Protein AF-Q5H0C0-F1 (afdb_monomer)

Organism: Xanthomonas oryzae pv. oryzae (strain KACC10331 / KXO85) (NCBI:txid291331)

Radius of gyration: 29.12 Å; Cα contacts (8 Å, |Δi|>4): 154; chains: 1; bounding box: 86×35×68 Å

Foldseek 3Di:
DDDDDDDDDDDDDDPDPPPVPVVVVVVVVVVVVVVVVVVVPPPQAWDDDPPQQKTWTDDPNDIWIWHWDDDPQEIEGADTDDDPVCPPVCNSVNRLVVVLVVSVVVVGAYHDNDPVNVVSCVVPVVSVVSHD

pLDDT: mean 77.16, std 21.44, range [36.56, 96.25]

Mean predicted aligned error: 13.92 Å

Sequence (132 aa):
MSVFSTRFATDHSIDSLSRRRGIALVTLMIASCLAQAMREMSTVHAEHDLAGQRFNIGTDGHRAELAYRREGEIMTITHTQVPDAIGGRGIAAVLVAAALDYARQSGLKVVPACSYADAYVRQHPQFQDLLA

Nearest PDB structures (foldseek):
  5i0c-assembly1_A  TM=9.031E-01  e=5.991E-06  Escherichia coli K-12
  2q4y-assembly1_A  TM=8.686E-01  e=8.215E-06  Arabidopsis thaliana
  2evn-assembly1_A  TM=8.577E-01  e=2.560E-05  Arabidopsis thaliana
  5isv-assembly2_B  TM=7.845E-01  e=2.494E-02  Escherichia coli O157:H7
  2g3a-assembly1_A-2  TM=4.679E-01  e=5.481E-03  Agrobacterium fabrum str. C58

Solvent-accessible surface area (backbone atoms only — not comparable to full-atom values): 8022 Å² total; per-residue (Å²): 135,89,83,85,83,89,84,84,84,80,82,90,86,88,86,82,78,73,77,80,54,55,65,60,50,53,52,50,49,51,54,50,48,54,56,45,55,62,57,68,61,68,74,86,59,65,46,78,38,76,89,78,33,31,35,35,34,80,55,97,94,41,68,29,42,32,40,43,47,75,59,90,60,37,35,35,35,60,44,74,51,65,49,74,94,63,47,94,70,52,56,68,57,51,44,49,50,52,52,52,51,49,29,58,77,68,70,26,27,37,41,57,71,23,72,66,51,39,54,49,39,71,76,35,65,92,50,53,85,36,50,108

Structure (mmCIF, N/CA/C/O backbone):
data_AF-Q5H0C0-F1
#
_entry.id   AF-Q5H0C0-F1
#
loop_
_atom_site.group_PDB
_atom_site.id
_atom_site.type_symbol
_atom_site.label_atom_id
_atom_site.label_alt_id
_atom_site.label_comp_id
_atom_site.label_asym_id
_atom_site.label_entity_id
_atom_site.label_seq_id
_atom_site.pdbx_PDB_ins_code
_atom_site.Cartn_x
_atom_site.Cartn_y
_atom_site.Cartn_z
_atom_site.occupancy
_atom_site.B_iso_or_equiv
_atom_site.auth_seq_id
_atom_site.auth_comp_id
_atom_site.auth_asym_id
_atom_site.auth_atom_id
_atom_site.pdbx_PDB_model_num
ATOM 1 N N . MET A 1 1 ? 74.048 -21.561 -52.940 1.00 39.44 1 MET A N 1
ATOM 2 C CA . MET A 1 1 ? 72.736 -21.194 -53.514 1.00 39.44 1 MET A CA 1
ATOM 3 C C . MET A 1 1 ? 71.671 -21.509 -52.477 1.00 39.44 1 MET A C 1
ATOM 5 O O . MET A 1 1 ? 71.613 -22.642 -52.022 1.00 39.44 1 MET A O 1
ATOM 9 N N . SER A 1 2 ? 70.945 -20.479 -52.038 1.00 39.78 2 SER A N 1
ATOM 10 C CA . SER A 1 2 ? 69.837 -20.514 -51.070 1.00 39.78 2 SER A CA 1
ATOM 11 C C . SER A 1 2 ? 68.692 -21.420 -51.502 1.00 39.78 2 SER A C 1
ATOM 13 O O . SER A 1 2 ? 68.382 -21.392 -52.686 1.00 39.78 2 SER A O 1
ATOM 15 N N . VAL A 1 3 ? 67.961 -22.015 -50.549 1.00 42.75 3 VAL A N 1
ATOM 16 C CA . VAL A 1 3 ? 66.523 -21.717 -50.371 1.00 42.75 3 VAL A CA 1
ATOM 17 C C . VAL A 1 3 ? 65.973 -22.186 -49.012 1.00 42.75 3 VAL A C 1
ATOM 19 O O . VAL A 1 3 ? 66.352 -23.235 -48.511 1.00 42.75 3 VAL A O 1
ATOM 22 N N . PHE A 1 4 ? 64.998 -21.405 -48.528 1.00 36.56 4 PHE A N 1
ATOM 23 C CA . PHE A 1 4 ? 63.962 -21.68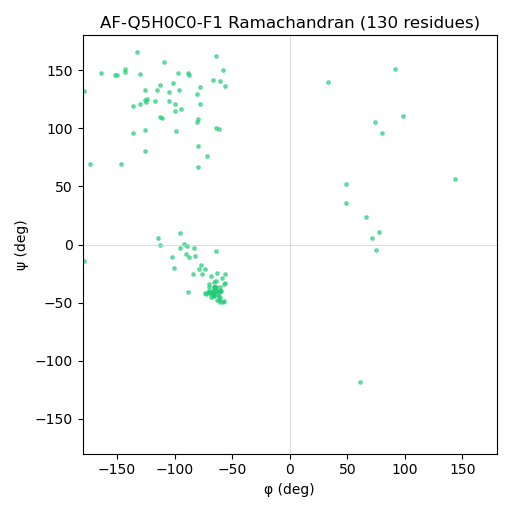5 -47.520 1.00 36.56 4 PHE A CA 1
ATOM 24 C C . PHE A 1 4 ? 64.381 -21.754 -46.040 1.00 36.56 4 PHE A C 1
ATOM 26 O O . PHE A 1 4 ? 65.083 -22.657 -45.620 1.00 36.56 4 PHE A O 1
ATOM 33 N N . SER A 1 5 ? 64.089 -20.761 -45.192 1.00 36.81 5 SER A N 1
ATOM 34 C CA . SER A 1 5 ? 62.822 -20.084 -44.828 1.00 36.81 5 SER A CA 1
ATOM 35 C C . SER A 1 5 ? 62.272 -20.664 -43.522 1.00 36.81 5 SER A C 1
ATOM 37 O O . SER A 1 5 ? 61.851 -21.809 -43.490 1.00 36.81 5 SER A O 1
ATOM 39 N N . THR A 1 6 ? 62.329 -19.803 -42.495 1.00 43.91 6 THR A N 1
ATOM 40 C CA . THR A 1 6 ? 61.434 -19.594 -41.334 1.00 43.91 6 THR A CA 1
ATOM 41 C C . THR A 1 6 ? 60.708 -20.794 -40.719 1.00 43.91 6 THR A C 1
ATOM 43 O O . THR A 1 6 ? 60.099 -21.597 -41.397 1.00 43.91 6 THR A O 1
ATOM 46 N N . ARG A 1 7 ? 60.555 -20.947 -39.408 1.00 48.53 7 ARG A N 1
ATOM 47 C CA . ARG A 1 7 ? 60.829 -20.204 -38.166 1.00 48.53 7 ARG A CA 1
ATOM 48 C C . ARG A 1 7 ? 60.332 -21.201 -37.117 1.00 48.53 7 ARG A C 1
ATOM 50 O O . ARG A 1 7 ? 59.218 -21.656 -37.294 1.00 48.53 7 ARG A O 1
ATOM 57 N N . PHE A 1 8 ? 61.069 -21.503 -36.058 1.00 38.34 8 PHE A N 1
ATOM 58 C CA . PHE A 1 8 ? 60.496 -21.867 -34.750 1.00 38.34 8 PHE A CA 1
ATOM 59 C C . PHE A 1 8 ? 61.668 -21.981 -33.773 1.00 38.34 8 PHE A C 1
ATOM 61 O O . PHE A 1 8 ? 62.089 -23.059 -33.371 1.00 38.34 8 PHE A O 1
ATOM 68 N N . ALA A 1 9 ? 62.263 -20.826 -33.472 1.00 40.78 9 ALA A N 1
ATOM 69 C CA . ALA A 1 9 ? 63.130 -20.698 -32.317 1.00 40.78 9 ALA A CA 1
ATOM 70 C C . ALA A 1 9 ? 62.219 -20.539 -31.101 1.00 40.78 9 ALA A C 1
ATOM 72 O O . ALA A 1 9 ? 61.535 -19.530 -30.932 1.00 40.78 9 ALA A O 1
ATOM 73 N N . THR A 1 10 ? 62.175 -21.597 -30.310 1.00 42.19 10 THR A N 1
ATOM 74 C CA . THR A 1 10 ? 61.817 -21.548 -28.906 1.00 42.19 10 THR A CA 1
ATOM 75 C C . THR A 1 10 ? 62.725 -20.575 -28.159 1.00 42.19 10 THR A C 1
ATOM 77 O O . THR A 1 10 ? 63.945 -20.638 -28.281 1.00 42.19 10 THR A O 1
ATOM 80 N N . ASP A 1 11 ? 62.062 -19.801 -27.309 1.00 42.66 11 ASP A N 1
ATOM 81 C CA . ASP A 1 11 ? 62.498 -19.438 -25.967 1.00 42.66 11 ASP A CA 1
ATOM 82 C C . ASP A 1 11 ? 63.321 -18.158 -25.751 1.00 42.66 11 ASP A C 1
ATOM 84 O O . ASP A 1 11 ? 64.087 -17.693 -26.590 1.00 42.66 11 ASP A O 1
ATOM 88 N N . HIS A 1 12 ? 63.127 -17.637 -24.538 1.00 47.97 12 HIS A N 1
ATOM 89 C CA . HIS A 1 12 ? 63.777 -16.506 -23.892 1.00 47.97 12 HIS A CA 1
ATOM 90 C C . HIS A 1 12 ? 63.292 -15.100 -24.267 1.00 47.97 12 HIS A C 1
ATOM 92 O O . HIS A 1 12 ? 63.806 -14.456 -25.179 1.00 47.97 12 HIS A O 1
ATOM 98 N N . SER A 1 13 ? 62.380 -14.578 -23.431 1.00 46.22 13 SER A N 1
ATOM 99 C CA . SER A 1 13 ? 62.399 -13.206 -22.867 1.00 46.22 13 SER A CA 1
ATOM 100 C C . SER A 1 13 ? 61.013 -12.568 -22.730 1.00 46.22 13 SER A C 1
ATOM 102 O O . SER A 1 13 ? 60.815 -11.466 -23.216 1.00 46.22 13 SER A O 1
ATOM 104 N N . ILE A 1 14 ? 60.059 -13.190 -22.025 1.00 48.03 14 ILE A N 1
ATOM 105 C CA . ILE A 1 14 ? 58.978 -12.439 -21.350 1.00 48.03 14 ILE A CA 1
ATOM 106 C C . ILE A 1 14 ? 58.594 -13.177 -20.057 1.00 48.03 14 ILE A C 1
ATOM 108 O O . ILE A 1 14 ? 57.513 -13.743 -19.945 1.00 48.03 14 ILE A O 1
ATOM 112 N N . ASP A 1 15 ? 59.474 -13.188 -19.055 1.00 50.12 15 ASP A N 1
ATOM 113 C CA . ASP A 1 15 ? 59.104 -13.637 -17.706 1.00 50.12 15 ASP A CA 1
ATOM 114 C C . ASP A 1 15 ? 59.697 -12.667 -16.677 1.00 50.12 15 ASP A C 1
ATOM 116 O O . ASP A 1 15 ? 60.882 -12.710 -16.366 1.00 50.12 15 ASP A O 1
ATOM 120 N N . SER A 1 16 ? 58.886 -11.697 -16.237 1.00 43.34 16 SER A N 1
ATOM 121 C CA . SER A 1 16 ? 58.991 -11.110 -14.882 1.00 43.34 16 SER A CA 1
ATOM 122 C C . SER A 1 16 ? 57.949 -10.027 -14.560 1.00 43.34 16 SER A C 1
ATOM 124 O O . SER A 1 16 ? 57.752 -9.746 -13.380 1.00 43.34 16 SER A O 1
ATOM 126 N N . LEU A 1 17 ? 57.208 -9.453 -15.525 1.00 45.84 17 LEU A N 1
ATOM 127 C CA . LEU A 1 17 ? 56.209 -8.401 -15.218 1.00 45.84 17 LEU A CA 1
ATOM 128 C C . LEU A 1 17 ? 54.726 -8.830 -15.201 1.00 45.84 17 LEU A C 1
ATOM 130 O O . LEU A 1 17 ? 53.889 -8.073 -14.711 1.00 45.84 17 LEU A O 1
ATOM 134 N N . SER A 1 18 ? 54.365 -10.037 -15.653 1.00 47.53 18 SER A N 1
ATOM 135 C CA . SER A 1 18 ? 52.948 -10.459 -15.752 1.00 47.53 18 SER A CA 1
ATOM 136 C C . SER A 1 18 ? 52.377 -11.104 -14.473 1.00 47.53 18 SER A C 1
ATOM 138 O O . SER A 1 18 ? 51.168 -11.269 -14.326 1.00 47.53 18 SER A O 1
ATOM 140 N N . ARG A 1 19 ? 53.215 -11.436 -13.481 1.00 47.56 19 ARG A N 1
ATOM 141 C CA . ARG A 1 19 ? 52.776 -12.219 -12.307 1.00 47.56 19 ARG A CA 1
ATOM 142 C C . ARG A 1 19 ? 52.269 -11.391 -11.116 1.00 47.56 19 ARG A C 1
ATOM 144 O O . ARG A 1 19 ? 51.694 -11.954 -10.193 1.00 47.56 19 ARG A O 1
ATOM 151 N N . ARG A 1 20 ? 52.410 -10.056 -11.141 1.00 45.28 20 ARG A N 1
ATOM 152 C CA . ARG A 1 20 ? 51.876 -9.154 -10.091 1.00 45.28 20 ARG A CA 1
ATOM 153 C C . ARG A 1 20 ? 50.502 -8.549 -10.407 1.00 45.28 20 ARG A C 1
ATOM 155 O O . ARG A 1 20 ? 49.950 -7.855 -9.562 1.00 45.28 20 ARG A O 1
ATOM 162 N N . ARG A 1 21 ? 49.928 -8.814 -11.589 1.00 46.78 21 ARG A N 1
ATOM 163 C CA . ARG A 1 21 ? 48.599 -8.297 -11.981 1.00 46.78 21 ARG A CA 1
ATOM 164 C C . ARG A 1 21 ? 47.459 -9.312 -11.846 1.00 46.78 21 ARG A C 1
ATOM 166 O O . ARG A 1 21 ? 46.319 -8.891 -11.715 1.00 46.78 21 ARG A O 1
ATOM 173 N N . GLY A 1 22 ? 47.744 -10.617 -11.810 1.00 44.25 22 GLY A N 1
ATOM 174 C CA . GLY A 1 22 ? 46.705 -11.658 -11.773 1.00 44.25 22 GLY A CA 1
ATOM 175 C C . GLY A 1 22 ? 45.915 -11.727 -10.460 1.00 44.25 22 GLY A C 1
ATOM 176 O O . GLY A 1 22 ? 44.695 -11.840 -10.485 1.00 44.25 22 GLY A O 1
ATOM 177 N N . ILE A 1 23 ? 46.584 -11.596 -9.310 1.00 47.28 23 ILE A N 1
ATOM 178 C CA . ILE A 1 23 ? 45.934 -11.748 -7.993 1.00 47.28 23 ILE A CA 1
ATOM 179 C C . ILE A 1 23 ? 45.010 -10.557 -7.700 1.00 47.28 23 ILE A C 1
ATOM 181 O O . ILE A 1 23 ? 43.887 -10.739 -7.242 1.00 47.28 23 ILE A O 1
ATOM 185 N N . ALA A 1 24 ? 45.444 -9.337 -8.038 1.00 47.19 24 ALA A N 1
ATOM 186 C CA . ALA A 1 24 ? 44.625 -8.139 -7.873 1.00 47.19 24 ALA A CA 1
ATOM 187 C C . ALA A 1 24 ? 43.393 -8.148 -8.796 1.00 47.19 24 ALA A C 1
ATOM 189 O O . ALA A 1 24 ? 42.326 -7.724 -8.366 1.00 47.19 24 ALA A O 1
ATOM 190 N N . LEU A 1 25 ? 43.509 -8.670 -10.027 1.00 48.59 25 LEU A N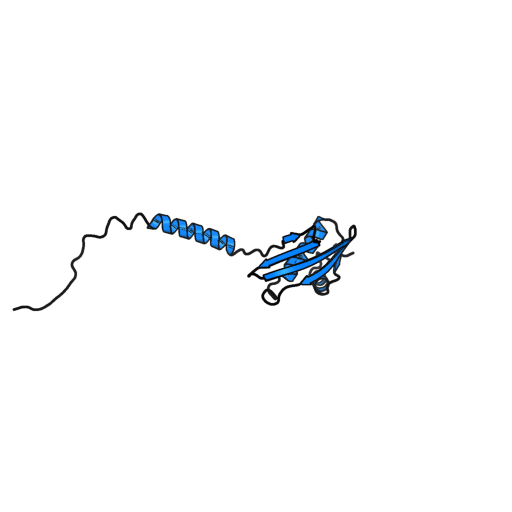 1
ATOM 191 C CA . LEU A 1 25 ? 42.382 -8.756 -10.964 1.00 48.59 25 LEU A CA 1
ATOM 192 C C . LEU A 1 25 ? 41.336 -9.791 -10.523 1.00 48.59 25 LEU A C 1
ATOM 194 O O . LEU A 1 25 ? 40.144 -9.520 -10.620 1.00 48.59 25 LEU A O 1
ATOM 198 N N . VAL A 1 26 ? 41.761 -10.950 -10.004 1.00 52.38 26 VAL A N 1
ATOM 199 C CA . VAL A 1 26 ? 40.843 -11.995 -9.515 1.00 52.38 26 VAL A CA 1
ATOM 200 C C . VAL A 1 26 ? 40.088 -11.517 -8.273 1.00 52.38 26 VAL A C 1
ATOM 202 O O . VAL A 1 26 ? 38.868 -11.638 -8.228 1.00 52.38 26 VAL A O 1
ATOM 205 N N . THR A 1 27 ? 40.758 -10.879 -7.309 1.00 53.41 27 THR A N 1
ATOM 206 C CA . THR A 1 27 ? 40.079 -10.313 -6.130 1.00 53.41 27 THR A CA 1
ATOM 207 C C . THR A 1 27 ? 39.140 -9.158 -6.501 1.00 53.41 27 THR A C 1
ATOM 209 O O . THR A 1 27 ? 38.056 -9.059 -5.933 1.00 53.41 27 THR A O 1
ATOM 212 N N . LEU A 1 28 ? 39.495 -8.320 -7.485 1.00 51.31 28 LEU A N 1
ATOM 213 C CA . LEU A 1 28 ? 38.632 -7.231 -7.964 1.00 51.31 28 LEU A CA 1
ATOM 214 C C . LEU A 1 28 ? 37.405 -7.748 -8.737 1.00 51.31 28 LEU A C 1
ATOM 216 O O . LEU A 1 28 ? 36.324 -7.173 -8.621 1.00 51.31 28 LEU A O 1
ATOM 220 N N . MET A 1 29 ? 37.547 -8.857 -9.471 1.00 47.25 29 MET A N 1
ATOM 221 C CA . MET A 1 29 ? 36.436 -9.558 -10.125 1.00 47.25 29 MET A CA 1
ATOM 222 C C . MET A 1 29 ? 35.508 -10.222 -9.105 1.00 47.25 29 MET A C 1
ATOM 224 O O . MET A 1 29 ? 34.298 -10.113 -9.244 1.00 47.25 29 MET A O 1
ATOM 228 N N . ILE A 1 30 ? 36.043 -10.852 -8.052 1.00 54.50 30 ILE A N 1
ATOM 229 C CA . ILE A 1 30 ? 35.235 -11.449 -6.975 1.00 54.50 30 ILE A CA 1
ATOM 230 C C . ILE A 1 30 ? 34.518 -10.355 -6.169 1.00 54.50 30 ILE A C 1
ATOM 232 O O . ILE A 1 30 ? 33.334 -10.495 -5.884 1.00 54.50 30 ILE A O 1
ATOM 236 N N . ALA A 1 31 ? 35.183 -9.234 -5.870 1.00 52.50 31 ALA A N 1
ATOM 237 C CA . ALA A 1 31 ? 34.572 -8.084 -5.202 1.00 52.50 31 ALA A CA 1
ATOM 238 C C . ALA A 1 31 ? 33.500 -7.394 -6.068 1.00 52.50 31 ALA A C 1
ATOM 240 O O . ALA A 1 31 ? 32.443 -7.041 -5.550 1.00 52.50 31 ALA A O 1
ATOM 241 N N . SER A 1 32 ? 33.725 -7.258 -7.384 1.00 50.56 32 SER A N 1
ATOM 242 C CA . SER A 1 32 ? 32.687 -6.789 -8.316 1.00 50.56 32 SER A CA 1
ATOM 243 C C . SER A 1 32 ? 31.541 -7.785 -8.434 1.00 50.56 32 SER A C 1
ATOM 245 O O . SER A 1 32 ? 30.402 -7.355 -8.443 1.00 50.56 32 SER A O 1
ATOM 247 N N . CYS A 1 33 ? 31.803 -9.094 -8.463 1.00 47.78 33 CYS A N 1
ATOM 248 C CA . CYS A 1 33 ? 30.775 -10.131 -8.570 1.00 47.78 33 CYS A CA 1
ATOM 249 C C . CYS A 1 33 ? 29.933 -10.251 -7.285 1.00 47.78 33 CYS A C 1
ATOM 251 O O . CYS A 1 33 ? 28.722 -10.402 -7.367 1.00 47.78 33 CYS A O 1
ATOM 253 N N . LEU A 1 34 ? 30.531 -10.086 -6.098 1.00 51.97 34 LEU A N 1
ATOM 254 C CA . LEU A 1 34 ? 29.806 -9.982 -4.821 1.00 51.97 34 LEU A CA 1
ATOM 255 C C . LEU A 1 34 ? 28.964 -8.701 -4.746 1.00 51.97 34 LEU A C 1
ATOM 257 O O . LEU A 1 34 ? 27.806 -8.753 -4.338 1.00 51.97 34 LEU A O 1
ATOM 261 N N . ALA A 1 35 ? 29.503 -7.565 -5.199 1.00 49.00 35 ALA A N 1
ATOM 262 C CA . ALA A 1 35 ? 28.726 -6.334 -5.329 1.00 49.00 35 ALA A CA 1
ATOM 263 C C . ALA A 1 35 ? 27.612 -6.455 -6.390 1.00 49.00 35 ALA A C 1
ATOM 265 O O . ALA A 1 35 ? 26.549 -5.862 -6.222 1.00 49.00 35 ALA A O 1
ATOM 266 N N . GLN A 1 36 ? 27.825 -7.236 -7.455 1.00 49.62 36 GLN A N 1
ATOM 267 C CA . GLN A 1 36 ? 26.845 -7.500 -8.511 1.00 49.62 36 GLN A CA 1
ATOM 268 C C . GLN A 1 36 ? 25.738 -8.447 -8.024 1.00 49.62 36 GLN A C 1
ATOM 270 O O . GLN A 1 36 ? 24.570 -8.153 -8.234 1.00 49.62 36 GLN A O 1
ATOM 275 N N . ALA A 1 37 ? 26.071 -9.502 -7.276 1.00 48.75 37 ALA A N 1
ATOM 276 C CA . ALA A 1 37 ? 25.107 -10.436 -6.692 1.00 48.75 37 ALA A CA 1
ATOM 277 C C . ALA A 1 37 ? 24.206 -9.764 -5.636 1.00 48.75 37 ALA A C 1
ATOM 279 O O . ALA A 1 37 ? 23.009 -10.031 -5.572 1.00 48.75 37 ALA A O 1
ATOM 280 N N . MET A 1 38 ? 24.753 -8.828 -4.850 1.00 48.47 38 MET A N 1
ATOM 281 C CA . MET A 1 38 ? 23.963 -8.007 -3.918 1.00 48.47 38 MET A CA 1
ATOM 282 C C . MET A 1 38 ? 23.128 -6.926 -4.623 1.00 48.47 38 MET A C 1
ATOM 284 O O . MET A 1 38 ? 22.148 -6.452 -4.058 1.00 48.47 38 MET A O 1
ATOM 288 N N . ARG A 1 39 ? 23.492 -6.540 -5.853 1.00 51.00 39 ARG A N 1
ATOM 289 C CA . ARG A 1 39 ? 22.687 -5.661 -6.720 1.00 51.00 39 ARG A CA 1
ATOM 290 C C . ARG A 1 39 ? 21.611 -6.424 -7.502 1.00 51.00 39 ARG A C 1
ATOM 292 O O . ARG A 1 39 ? 20.598 -5.827 -7.852 1.00 51.00 39 ARG A O 1
ATOM 299 N N . GLU A 1 40 ? 21.810 -7.717 -7.755 1.00 47.69 40 GLU A N 1
ATOM 300 C CA . GLU A 1 40 ? 20.868 -8.591 -8.471 1.00 47.69 40 GLU A CA 1
ATOM 301 C C . GLU A 1 40 ? 19.703 -9.076 -7.596 1.00 47.69 40 GLU A C 1
ATOM 303 O O . GLU A 1 40 ? 18.621 -9.341 -8.117 1.00 47.69 40 GLU A O 1
ATOM 308 N N . MET A 1 41 ? 19.843 -9.066 -6.266 1.00 41.88 41 MET A N 1
ATOM 309 C CA . MET A 1 41 ? 18.694 -9.042 -5.354 1.00 41.88 41 MET A CA 1
ATOM 310 C C . MET A 1 41 ? 18.156 -7.614 -5.250 1.00 41.88 41 MET A C 1
ATOM 312 O O . MET A 1 41 ? 18.252 -6.962 -4.214 1.00 41.88 41 MET A O 1
ATOM 316 N N . SER A 1 42 ? 17.600 -7.106 -6.348 1.00 49.59 42 SER A N 1
ATOM 317 C CA . SER A 1 42 ? 16.869 -5.843 -6.338 1.00 49.59 42 SER A CA 1
ATOM 318 C C . SER A 1 42 ? 15.532 -6.064 -5.620 1.00 49.59 42 SER A C 1
ATOM 320 O O . SER A 1 42 ? 14.484 -6.234 -6.241 1.00 49.59 42 SER A O 1
ATOM 322 N N . THR A 1 43 ? 15.560 -6.155 -4.287 1.00 59.19 43 THR A N 1
ATOM 323 C CA . THR A 1 43 ? 14.352 -6.055 -3.471 1.00 59.19 43 THR A CA 1
ATOM 324 C C . THR A 1 43 ? 13.809 -4.650 -3.660 1.00 59.19 43 THR A C 1
ATOM 326 O O . THR A 1 43 ? 14.315 -3.675 -3.109 1.00 59.19 43 THR A O 1
ATOM 329 N N . VAL A 1 44 ? 12.789 -4.538 -4.506 1.00 74.81 44 VAL A N 1
ATOM 330 C CA . VAL A 1 44 ? 12.032 -3.307 -4.697 1.00 74.81 44 VAL A CA 1
ATOM 331 C C . VAL A 1 44 ? 11.392 -2.956 -3.349 1.00 74.81 44 VAL A C 1
ATOM 333 O O . VAL A 1 44 ? 10.397 -3.559 -2.955 1.00 74.81 44 VAL A O 1
ATOM 336 N N . HIS A 1 45 ? 12.003 -2.030 -2.610 1.00 80.38 45 HIS A N 1
ATOM 337 C CA . HIS A 1 45 ? 11.546 -1.613 -1.286 1.00 80.38 45 HIS A CA 1
ATOM 338 C C . HIS A 1 45 ? 10.696 -0.350 -1.378 1.00 80.38 45 HIS A C 1
ATOM 340 O O . HIS A 1 45 ? 11.077 0.623 -2.028 1.00 80.38 45 HIS A O 1
ATOM 346 N N . ALA A 1 46 ? 9.552 -0.368 -0.695 1.00 90.12 46 ALA A N 1
ATOM 347 C CA . ALA A 1 46 ? 8.738 0.818 -0.493 1.00 90.12 46 ALA A CA 1
ATOM 348 C C . ALA A 1 46 ? 9.346 1.691 0.611 1.00 90.12 46 ALA A C 1
ATOM 350 O O . ALA A 1 46 ? 9.494 1.257 1.752 1.00 90.12 46 ALA A O 1
ATOM 351 N N . GLU A 1 47 ? 9.673 2.930 0.271 1.00 93.12 47 GLU A N 1
ATOM 352 C CA . GLU A 1 47 ? 10.040 3.972 1.220 1.00 93.12 47 GLU A CA 1
ATOM 353 C C . GLU A 1 47 ? 8.775 4.579 1.823 1.00 93.12 47 GLU A C 1
ATOM 355 O O . GLU A 1 47 ? 7.865 4.983 1.093 1.00 93.12 47 GLU A O 1
ATOM 360 N N . HIS A 1 48 ? 8.719 4.671 3.152 1.00 94.50 48 HIS A N 1
ATOM 361 C CA . HIS A 1 48 ? 7.585 5.252 3.866 1.00 94.50 48 HIS A CA 1
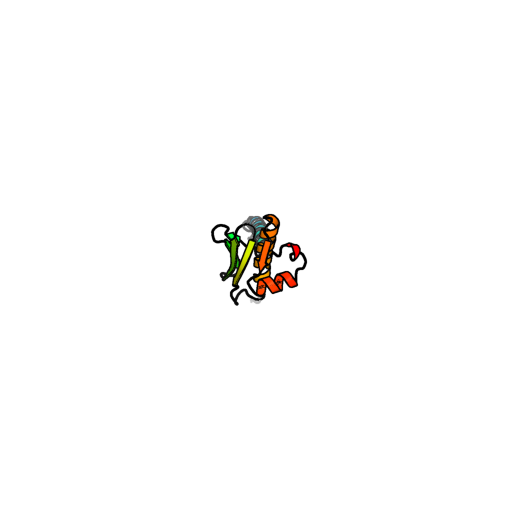ATOM 362 C C . HIS A 1 48 ? 7.873 6.695 4.279 1.00 94.50 48 HIS A C 1
ATOM 364 O O . HIS A 1 48 ? 8.721 6.956 5.130 1.00 94.50 48 HIS A O 1
ATOM 370 N N . ASP A 1 49 ? 7.123 7.635 3.715 1.00 94.06 49 ASP A N 1
ATOM 371 C CA . ASP A 1 49 ? 7.086 9.023 4.159 1.00 94.06 49 ASP A CA 1
ATOM 372 C C . ASP A 1 49 ? 5.858 9.238 5.056 1.00 94.06 49 ASP A C 1
ATOM 374 O O . ASP A 1 49 ? 4.728 9.432 4.596 1.00 94.06 49 ASP A O 1
ATOM 378 N N . LEU A 1 50 ? 6.104 9.186 6.367 1.00 91.81 50 LEU A N 1
ATOM 379 C CA . LEU A 1 50 ? 5.100 9.377 7.416 1.00 91.81 50 LEU A CA 1
ATOM 380 C C . LEU A 1 50 ? 4.506 10.791 7.416 1.00 91.81 50 LEU A C 1
ATOM 382 O O . LEU A 1 50 ? 3.316 10.951 7.685 1.00 91.81 50 LEU A O 1
ATOM 386 N N . ALA A 1 51 ? 5.319 11.811 7.126 1.00 91.56 51 ALA A N 1
ATOM 387 C CA . ALA A 1 51 ? 4.888 13.207 7.159 1.00 91.56 51 ALA A CA 1
ATOM 388 C C . ALA A 1 51 ? 3.977 13.526 5.968 1.00 91.56 51 ALA A C 1
ATOM 390 O O . ALA A 1 51 ? 2.938 14.168 6.119 1.00 91.56 51 ALA A O 1
ATOM 391 N N . GLY A 1 52 ? 4.346 13.027 4.788 1.00 92.06 52 GLY A N 1
ATOM 392 C CA . GLY A 1 52 ? 3.565 13.144 3.564 1.00 92.06 52 GLY A CA 1
ATOM 393 C C . GLY A 1 52 ? 2.460 12.101 3.406 1.00 92.06 52 GLY A C 1
ATOM 394 O O . GLY A 1 52 ? 1.744 12.178 2.408 1.00 92.06 52 GLY A O 1
ATOM 395 N N . GLN A 1 53 ? 2.333 11.155 4.347 1.00 94.50 53 GLN A N 1
ATOM 396 C CA . GLN A 1 53 ? 1.382 10.035 4.331 1.00 94.50 53 GLN A CA 1
ATOM 397 C C . GLN A 1 53 ? 1.388 9.279 2.998 1.00 94.50 53 GLN A C 1
ATOM 399 O O . GLN A 1 53 ? 0.363 9.088 2.336 1.00 94.50 53 GLN A O 1
ATOM 404 N N . ARG A 1 54 ? 2.587 8.882 2.571 1.00 95.50 54 ARG A N 1
ATOM 405 C CA . ARG A 1 54 ? 2.799 8.249 1.272 1.00 95.50 54 ARG A CA 1
ATOM 406 C C . ARG A 1 54 ? 3.856 7.158 1.333 1.00 95.50 54 ARG A C 1
ATOM 408 O O . ARG A 1 54 ? 4.798 7.232 2.116 1.00 95.50 54 ARG A O 1
ATOM 415 N N . PHE A 1 55 ? 3.717 6.179 0.456 1.00 95.19 55 PHE A N 1
ATOM 416 C CA . PHE A 1 55 ? 4.732 5.175 0.173 1.00 95.19 55 PHE A CA 1
ATOM 417 C C . PHE A 1 55 ? 5.243 5.370 -1.242 1.00 95.19 55 PHE A C 1
ATOM 419 O O . PHE A 1 55 ? 4.447 5.595 -2.150 1.00 95.19 55 PHE A O 1
ATOM 426 N N . ASN A 1 56 ? 6.553 5.276 -1.443 1.00 94.06 56 ASN A N 1
ATOM 427 C CA . ASN A 1 56 ? 7.165 5.483 -2.749 1.00 94.06 56 ASN A CA 1
ATOM 428 C C . ASN A 1 56 ? 8.109 4.341 -3.090 1.00 94.06 56 ASN A C 1
ATOM 430 O O . ASN A 1 56 ? 8.778 3.796 -2.221 1.00 94.06 56 ASN A O 1
ATOM 434 N N . ILE A 1 57 ? 8.198 4.018 -4.371 1.00 92.94 57 ILE A N 1
ATOM 435 C CA . ILE A 1 57 ? 9.170 3.069 -4.898 1.00 92.94 57 ILE A CA 1
ATOM 436 C C . ILE A 1 57 ? 9.856 3.727 -6.089 1.00 92.94 57 ILE A C 1
ATOM 438 O O . ILE A 1 57 ? 9.195 4.092 -7.063 1.00 92.94 57 ILE A O 1
ATOM 442 N N . GLY A 1 58 ? 11.178 3.873 -6.013 1.00 89.88 58 GLY A N 1
ATOM 443 C CA . GLY A 1 58 ? 12.016 4.306 -7.128 1.00 89.88 58 GLY A CA 1
ATOM 444 C C . GLY A 1 58 ? 12.684 3.109 -7.801 1.00 89.88 58 GLY A C 1
ATOM 445 O O . GLY A 1 58 ? 13.425 2.377 -7.152 1.00 89.88 58 GLY A O 1
ATOM 446 N N . THR A 1 59 ? 12.444 2.898 -9.095 1.00 85.88 59 THR A N 1
ATOM 447 C CA . THR A 1 59 ? 13.135 1.859 -9.876 1.00 85.88 59 THR A CA 1
ATOM 448 C C .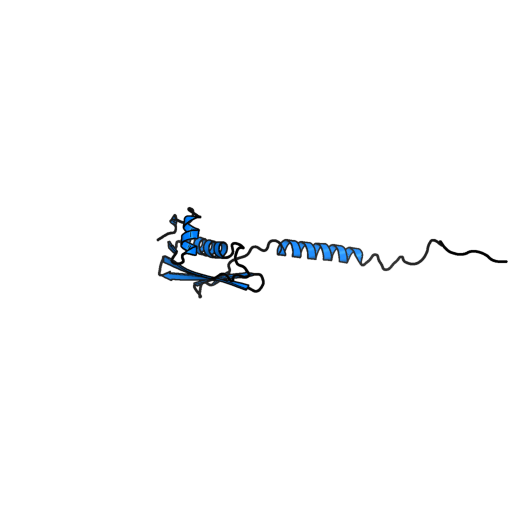 THR A 1 59 ? 13.262 2.276 -11.338 1.00 85.88 59 THR A C 1
ATOM 450 O O . THR A 1 59 ? 12.392 2.970 -11.858 1.00 85.88 59 THR A O 1
ATOM 453 N N . ASP A 1 60 ? 14.359 1.899 -11.998 1.00 84.50 60 ASP A N 1
ATOM 454 C CA . ASP A 1 60 ? 14.642 2.234 -13.403 1.00 84.50 60 ASP A CA 1
ATOM 455 C C . ASP A 1 60 ? 14.456 3.726 -13.755 1.00 84.50 60 ASP A C 1
ATOM 457 O O . ASP A 1 60 ? 13.965 4.071 -14.829 1.00 84.50 60 ASP A O 1
ATOM 461 N N . GLY A 1 61 ? 14.783 4.635 -12.828 1.00 87.12 61 GLY A N 1
ATOM 462 C CA . GLY A 1 61 ? 14.601 6.083 -13.014 1.00 87.12 61 GLY A CA 1
ATOM 463 C C . GLY A 1 61 ? 13.143 6.568 -12.986 1.00 87.12 61 GLY A C 1
ATOM 464 O O . GLY A 1 61 ? 12.892 7.749 -13.210 1.00 87.12 61 GLY A O 1
ATOM 465 N N . HIS A 1 62 ? 12.190 5.688 -12.686 1.00 89.88 62 HIS A N 1
ATOM 466 C CA . HIS A 1 62 ? 10.774 5.998 -12.522 1.00 89.88 62 HIS A CA 1
ATOM 467 C C . HIS A 1 62 ? 10.371 5.895 -11.049 1.00 89.88 62 HIS A C 1
ATOM 469 O O . HIS A 1 62 ? 11.008 5.199 -10.254 1.00 89.88 62 HIS A O 1
ATOM 475 N N . ARG A 1 63 ? 9.287 6.583 -10.680 1.00 90.81 63 ARG A N 1
ATOM 476 C CA . ARG A 1 63 ? 8.759 6.602 -9.313 1.00 90.81 63 ARG A CA 1
ATOM 477 C C . ARG A 1 63 ? 7.298 6.185 -9.306 1.00 90.81 63 ARG A C 1
ATOM 479 O O . ARG A 1 63 ? 6.472 6.810 -9.964 1.00 90.81 63 ARG A O 1
ATOM 486 N N . ALA A 1 64 ? 7.003 5.140 -8.550 1.00 93.31 64 ALA A N 1
ATOM 487 C CA . ALA A 1 64 ? 5.656 4.752 -8.175 1.00 93.31 64 ALA A CA 1
ATOM 488 C C . ALA A 1 64 ? 5.339 5.302 -6.784 1.00 93.31 64 ALA A C 1
ATOM 490 O O . ALA A 1 64 ? 6.230 5.402 -5.937 1.00 93.31 64 ALA A O 1
ATOM 491 N N . GLU A 1 65 ? 4.080 5.642 -6.544 1.00 94.75 65 GLU A N 1
ATOM 492 C CA . GLU A 1 65 ? 3.641 6.180 -5.262 1.00 94.75 65 GLU A CA 1
ATOM 493 C C . GLU A 1 65 ? 2.252 5.684 -4.861 1.00 94.75 65 GLU A C 1
ATOM 495 O O . GLU A 1 65 ? 1.378 5.436 -5.692 1.00 94.75 65 GLU A O 1
ATOM 500 N N . LEU A 1 66 ? 2.049 5.554 -3.557 1.00 95.88 66 LEU A N 1
ATOM 501 C CA . LEU A 1 66 ? 0.772 5.279 -2.919 1.00 95.88 66 LEU A CA 1
ATOM 502 C C . LEU A 1 66 ? 0.529 6.362 -1.879 1.00 95.88 66 LEU A C 1
ATOM 504 O O . LEU A 1 66 ? 1.347 6.562 -0.985 1.00 95.88 66 LEU A O 1
ATOM 508 N N . ALA A 1 67 ? -0.603 7.045 -1.988 1.00 95.81 67 ALA A N 1
ATOM 509 C CA . ALA A 1 67 ? -1.042 8.037 -1.024 1.00 95.81 67 ALA A CA 1
ATOM 510 C C . ALA A 1 67 ? -2.114 7.439 -0.113 1.00 95.81 67 ALA A C 1
ATOM 512 O O . ALA A 1 67 ? -3.023 6.730 -0.561 1.00 95.81 67 ALA A O 1
ATOM 513 N N . TYR A 1 68 ? -2.019 7.754 1.172 1.00 96.19 68 TYR A N 1
ATOM 514 C CA . TYR A 1 68 ? -3.033 7.412 2.152 1.00 96.19 68 TYR A CA 1
ATOM 515 C C . TYR A 1 68 ? -3.367 8.62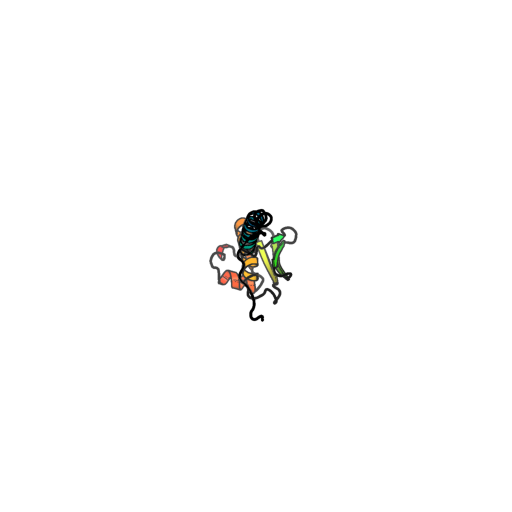6 3.016 1.00 96.19 68 TYR A C 1
ATOM 517 O O . TYR A 1 68 ? -2.664 9.636 3.027 1.00 96.19 68 TYR A O 1
ATOM 525 N N . ARG A 1 69 ? -4.475 8.534 3.742 1.00 95.31 69 ARG A N 1
ATOM 526 C CA . ARG A 1 69 ? -4.851 9.493 4.774 1.00 95.31 69 ARG A CA 1
ATOM 527 C C . ARG A 1 69 ? -5.111 8.752 6.070 1.00 95.31 69 ARG A C 1
ATOM 529 O O . ARG A 1 69 ? -5.823 7.755 6.064 1.00 95.31 69 ARG A O 1
ATOM 536 N N . ARG A 1 70 ? -4.560 9.248 7.170 1.00 93.44 70 ARG A N 1
ATOM 537 C CA . ARG A 1 70 ? -4.819 8.737 8.511 1.00 93.44 70 ARG A CA 1
ATOM 538 C C . ARG A 1 70 ? -5.742 9.683 9.267 1.00 93.44 70 ARG A C 1
ATOM 540 O O . ARG A 1 70 ? -5.421 10.855 9.446 1.00 93.44 70 ARG A O 1
ATOM 547 N N . GLU A 1 71 ? -6.856 9.151 9.745 1.00 93.44 71 GLU A N 1
ATOM 548 C CA . GLU A 1 71 ? -7.843 9.842 10.572 1.00 93.44 71 GLU A CA 1
ATOM 549 C C . GLU A 1 71 ? -8.057 9.012 11.844 1.00 93.44 71 GLU A C 1
ATOM 551 O O . GLU A 1 71 ? -8.746 7.994 11.842 1.00 93.44 71 GLU A O 1
ATOM 556 N N . GLY A 1 72 ? -7.393 9.408 12.935 1.00 92.00 72 GLY A N 1
ATOM 557 C CA . GLY A 1 72 ? -7.384 8.627 14.175 1.00 92.00 72 GLY A CA 1
ATOM 558 C C . GLY A 1 72 ? -6.771 7.238 13.968 1.00 92.00 72 GLY A C 1
ATOM 559 O O . GLY A 1 72 ? -5.597 7.128 13.606 1.00 92.00 72 GLY A O 1
ATOM 560 N N . GLU A 1 73 ? -7.579 6.203 14.195 1.00 93.56 73 GLU A N 1
ATOM 561 C CA . GLU A 1 73 ? -7.212 4.787 14.047 1.00 93.56 73 GLU A CA 1
ATOM 562 C C . GLU A 1 73 ? -7.521 4.224 12.649 1.00 93.56 73 GLU A C 1
ATOM 564 O O . GLU A 1 73 ? -7.256 3.052 12.384 1.00 93.56 73 GLU A O 1
ATOM 569 N N . ILE A 1 74 ? -8.058 5.045 11.740 1.00 95.12 74 ILE A N 1
ATOM 570 C CA . ILE A 1 74 ? -8.416 4.634 10.380 1.00 95.12 74 ILE A CA 1
ATOM 571 C C . ILE A 1 74 ? -7.387 5.168 9.378 1.00 95.12 74 ILE A C 1
ATOM 573 O O . ILE A 1 74 ? -7.043 6.350 9.370 1.00 95.12 74 ILE A O 1
ATOM 577 N N . MET A 1 75 ? -6.907 4.289 8.501 1.00 95.50 75 MET A N 1
ATOM 578 C CA . MET A 1 75 ? -6.026 4.580 7.379 1.00 95.50 75 MET A CA 1
ATOM 579 C C . MET A 1 75 ? -6.763 4.336 6.059 1.00 95.50 75 MET A C 1
ATOM 581 O O . MET A 1 75 ? -7.008 3.202 5.656 1.00 95.50 75 MET A O 1
ATOM 585 N N . THR A 1 76 ? -7.082 5.403 5.343 1.00 96.25 76 THR A N 1
ATOM 586 C CA . THR A 1 76 ? -7.752 5.337 4.045 1.00 96.25 76 THR A CA 1
ATOM 587 C C . THR A 1 76 ? -6.720 5.375 2.926 1.00 96.25 76 THR A C 1
ATOM 589 O O . THR A 1 76 ? -6.024 6.377 2.760 1.00 96.25 76 THR A O 1
ATOM 592 N N . ILE A 1 77 ? -6.623 4.309 2.131 1.00 95.69 77 ILE A N 1
ATOM 593 C CA . ILE A 1 77 ? -5.765 4.272 0.939 1.00 95.69 77 ILE A CA 1
ATOM 594 C C . ILE A 1 77 ? -6.511 4.977 -0.191 1.00 95.69 77 ILE A C 1
ATOM 596 O O . ILE A 1 77 ? -7.471 4.434 -0.742 1.00 95.69 77 ILE A O 1
ATOM 600 N N . THR A 1 78 ? -6.093 6.200 -0.514 1.00 94.38 78 THR A N 1
ATOM 601 C CA . THR A 1 78 ? -6.825 7.081 -1.431 1.00 94.38 78 THR A CA 1
ATOM 602 C C . THR A 1 78 ? -6.418 6.872 -2.879 1.00 94.38 78 THR A C 1
ATOM 604 O O . THR A 1 78 ? -7.277 6.870 -3.757 1.00 94.38 78 THR A O 1
ATOM 607 N N . HIS A 1 79 ? -5.124 6.685 -3.140 1.00 92.12 79 HIS A N 1
ATOM 608 C CA . HIS A 1 79 ? -4.607 6.619 -4.503 1.00 92.12 79 HIS A CA 1
ATOM 609 C C . HIS A 1 79 ? -3.347 5.765 -4.600 1.00 92.12 79 HIS A C 1
ATOM 611 O O . HIS A 1 79 ? -2.512 5.761 -3.699 1.00 92.12 79 HIS A O 1
ATOM 617 N N . THR A 1 80 ? -3.179 5.060 -5.715 1.00 93.25 80 THR A N 1
ATOM 618 C CA . THR A 1 80 ? -1.941 4.347 -6.053 1.00 93.25 80 THR A CA 1
ATOM 619 C C . THR A 1 80 ? -1.629 4.609 -7.518 1.00 93.25 80 THR A C 1
ATOM 621 O O . THR A 1 80 ? -2.426 4.270 -8.389 1.00 93.25 80 THR A O 1
ATOM 624 N N . GLN A 1 81 ? -0.479 5.221 -7.783 1.00 91.62 81 GLN A N 1
ATOM 625 C CA . GLN A 1 81 ? -0.018 5.570 -9.119 1.00 91.62 81 GLN A CA 1
ATOM 626 C C . GLN A 1 81 ? 1.271 4.810 -9.421 1.00 91.62 81 GLN A C 1
ATOM 628 O O . GLN A 1 81 ? 2.274 4.940 -8.718 1.00 91.62 81 GLN A O 1
ATOM 633 N N . VAL A 1 82 ? 1.262 4.051 -10.512 1.00 92.06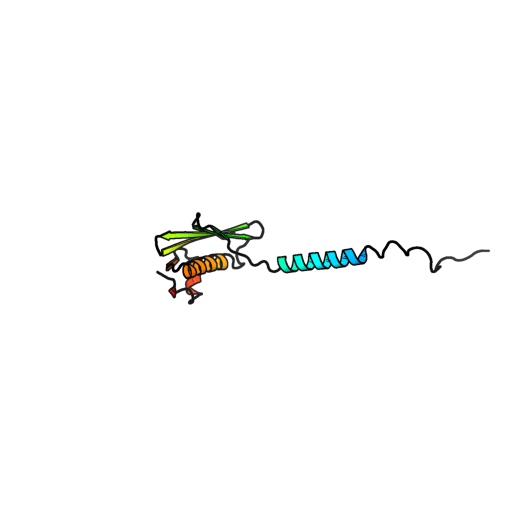 82 VAL A N 1
ATOM 634 C CA . VAL A 1 82 ? 2.460 3.408 -11.051 1.00 92.06 82 VAL A CA 1
ATOM 635 C C . VAL A 1 82 ? 2.610 3.851 -12.504 1.00 92.06 82 VAL A C 1
ATOM 637 O O . VAL A 1 82 ? 1.658 3.698 -13.265 1.00 92.06 82 VAL A O 1
ATOM 640 N N . PRO A 1 83 ? 3.760 4.417 -12.903 1.00 90.06 83 PRO A N 1
ATOM 641 C CA . PRO A 1 83 ? 4.039 4.730 -14.298 1.00 90.06 83 PRO A CA 1
ATOM 642 C C . PRO A 1 83 ? 4.030 3.470 -15.167 1.00 90.06 83 PRO A C 1
ATOM 644 O O . PRO A 1 83 ? 4.594 2.449 -14.772 1.00 90.06 83 PRO A O 1
ATOM 647 N N . ASP A 1 84 ? 3.491 3.568 -16.382 1.00 88.94 84 ASP A N 1
ATOM 648 C CA . ASP A 1 84 ? 3.376 2.432 -17.309 1.00 88.94 84 ASP A CA 1
ATOM 649 C C . ASP A 1 84 ? 4.728 1.770 -17.618 1.00 88.94 84 ASP A C 1
ATOM 651 O O . ASP A 1 84 ? 4.810 0.550 -17.733 1.00 88.94 84 ASP A O 1
ATOM 655 N N . ALA A 1 85 ? 5.811 2.554 -17.659 1.00 87.94 85 ALA A N 1
ATOM 656 C CA . ALA A 1 85 ? 7.173 2.071 -17.908 1.00 87.94 85 ALA A CA 1
ATOM 657 C C . ALA A 1 85 ? 7.668 1.031 -16.881 1.00 87.94 85 ALA A C 1
ATOM 659 O O . ALA A 1 85 ? 8.488 0.169 -17.207 1.00 87.94 85 ALA A O 1
ATOM 660 N N . ILE A 1 86 ? 7.161 1.104 -15.646 1.00 86.69 86 ILE A N 1
ATOM 661 C CA . ILE A 1 86 ? 7.464 0.157 -14.562 1.00 86.69 86 ILE A CA 1
ATOM 662 C C . ILE A 1 86 ? 6.227 -0.657 -14.144 1.00 86.69 86 ILE A C 1
ATOM 664 O O . ILE A 1 86 ? 6.276 -1.455 -13.204 1.00 86.69 86 ILE A O 1
ATOM 668 N N . GLY A 1 87 ? 5.119 -0.488 -14.870 1.00 84.31 87 GLY A N 1
ATOM 669 C CA . GLY A 1 87 ? 3.891 -1.252 -14.714 1.00 84.31 87 GLY A CA 1
ATOM 670 C C . GLY A 1 87 ? 4.083 -2.736 -15.039 1.00 84.31 87 GLY A C 1
ATOM 671 O O . GLY A 1 87 ? 5.069 -3.152 -15.644 1.00 84.31 87 GLY A O 1
ATOM 672 N N . GLY A 1 88 ? 3.152 -3.575 -14.580 1.00 83.81 88 GLY A N 1
ATOM 673 C CA . GLY A 1 88 ? 3.173 -5.024 -14.840 1.00 83.81 88 GLY A CA 1
ATOM 674 C C . GLY A 1 88 ? 4.202 -5.833 -14.037 1.00 83.81 88 GLY A C 1
ATOM 675 O O . GLY A 1 88 ? 4.173 -7.057 -14.078 1.00 83.81 88 GLY A O 1
ATOM 676 N N . ARG A 1 89 ? 5.066 -5.182 -13.249 1.00 85.12 89 ARG A N 1
ATOM 677 C CA . ARG A 1 89 ? 6.097 -5.839 -12.420 1.00 85.12 89 ARG A CA 1
ATOM 678 C C . ARG A 1 89 ? 5.674 -6.088 -10.966 1.00 85.12 89 ARG A C 1
ATOM 680 O O . ARG A 1 89 ? 6.505 -6.402 -10.126 1.00 85.12 89 ARG A O 1
ATOM 687 N N . GLY A 1 90 ? 4.395 -5.883 -10.643 1.00 88.12 90 GLY A N 1
ATOM 688 C CA . GLY A 1 90 ? 3.876 -6.044 -9.278 1.00 88.12 90 GLY A CA 1
ATOM 689 C C . GLY A 1 90 ? 4.200 -4.892 -8.315 1.00 88.12 90 GLY A C 1
ATOM 690 O O . GLY A 1 90 ? 3.934 -5.007 -7.127 1.00 88.12 90 GLY A O 1
ATOM 691 N N . ILE A 1 91 ? 4.712 -3.756 -8.796 1.00 91.06 91 ILE A N 1
ATOM 692 C CA . ILE A 1 91 ? 5.105 -2.615 -7.942 1.00 91.06 91 ILE A CA 1
ATOM 693 C C . ILE A 1 91 ? 3.923 -2.055 -7.138 1.00 91.06 91 ILE A C 1
ATOM 695 O O . ILE A 1 91 ? 4.065 -1.756 -5.955 1.00 91.06 91 ILE A O 1
ATOM 699 N N . ALA A 1 92 ? 2.739 -1.965 -7.753 1.00 89.94 92 ALA A N 1
ATOM 700 C CA . ALA A 1 92 ? 1.525 -1.531 -7.061 1.00 89.94 92 ALA A CA 1
ATOM 701 C C . ALA A 1 92 ? 1.167 -2.471 -5.896 1.00 89.94 92 ALA A C 1
ATOM 703 O O . ALA A 1 92 ? 0.805 -2.007 -4.819 1.00 89.94 92 ALA A O 1
ATOM 704 N N . ALA A 1 93 ? 1.329 -3.783 -6.088 1.00 91.19 93 ALA A N 1
ATOM 705 C CA . ALA A 1 93 ? 1.100 -4.775 -5.044 1.00 91.19 93 ALA A CA 1
ATOM 706 C C . ALA A 1 93 ? 2.093 -4.604 -3.889 1.00 91.19 93 ALA A C 1
ATOM 708 O O . ALA A 1 93 ? 1.682 -4.656 -2.737 1.00 91.19 93 ALA A O 1
ATOM 709 N N . VAL A 1 94 ? 3.370 -4.333 -4.183 1.00 92.50 94 VAL A N 1
ATOM 710 C CA . VAL A 1 94 ? 4.390 -4.072 -3.153 1.00 92.50 94 VAL A CA 1
ATOM 711 C C . VAL A 1 94 ? 4.050 -2.820 -2.338 1.00 92.50 94 VAL A C 1
ATOM 713 O O . VAL A 1 94 ? 4.134 -2.854 -1.114 1.00 92.50 94 VAL A O 1
ATOM 716 N N . LEU A 1 95 ? 3.619 -1.734 -2.992 1.00 93.81 95 LEU A N 1
ATOM 717 C CA . LEU A 1 95 ? 3.185 -0.512 -2.302 1.00 93.81 95 LEU A CA 1
ATOM 718 C C . LEU A 1 95 ? 1.99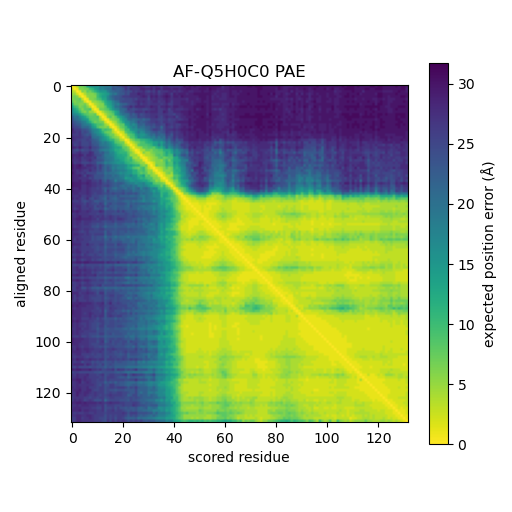8 -0.772 -1.370 1.00 93.81 95 LEU A C 1
ATOM 720 O O . LEU A 1 95 ? 2.025 -0.365 -0.210 1.00 93.81 95 LEU A O 1
ATOM 724 N N . VAL A 1 96 ? 0.958 -1.444 -1.873 1.00 94.19 96 VAL A N 1
ATOM 725 C CA . VAL A 1 96 ? -0.248 -1.733 -1.085 1.00 94.19 96 VAL A CA 1
ATOM 726 C C . VAL A 1 96 ? 0.069 -2.686 0.063 1.00 94.19 96 VAL A C 1
ATOM 728 O O . VAL A 1 96 ? -0.357 -2.425 1.184 1.00 94.19 96 VAL A O 1
ATOM 731 N N . ALA A 1 97 ? 0.851 -3.740 -0.179 1.00 93.00 97 ALA A N 1
ATOM 732 C CA . ALA A 1 97 ? 1.295 -4.665 0.860 1.00 93.00 97 ALA A CA 1
ATOM 733 C C . ALA A 1 97 ? 2.041 -3.929 1.977 1.00 93.00 97 ALA A C 1
ATOM 735 O O . ALA A 1 97 ? 1.677 -4.064 3.140 1.00 93.00 97 ALA A O 1
ATOM 736 N N . ALA A 1 98 ? 3.006 -3.073 1.624 1.00 93.69 98 ALA A N 1
ATOM 737 C CA . ALA A 1 98 ? 3.756 -2.284 2.597 1.00 93.69 98 ALA A CA 1
ATOM 738 C C . ALA A 1 98 ? 2.848 -1.358 3.425 1.00 93.69 98 ALA A C 1
ATOM 740 O O . ALA A 1 98 ? 3.019 -1.248 4.639 1.00 93.69 98 ALA A O 1
ATOM 741 N N . ALA A 1 99 ? 1.851 -0.729 2.794 1.00 94.12 99 ALA A N 1
ATOM 742 C CA . ALA A 1 99 ? 0.881 0.105 3.497 1.00 94.12 99 ALA A CA 1
ATOM 743 C C . ALA A 1 99 ? -0.003 -0.715 4.456 1.00 94.12 99 ALA A C 1
ATOM 745 O O . ALA A 1 99 ? -0.213 -0.311 5.600 1.00 94.12 99 ALA A O 1
ATOM 746 N N . LEU A 1 100 ? -0.501 -1.877 4.022 1.00 94.12 100 LEU A N 1
ATOM 747 C CA . LEU A 1 100 ? -1.315 -2.772 4.852 1.00 94.12 100 LEU A CA 1
ATOM 748 C C . LEU A 1 100 ? -0.516 -3.354 6.023 1.00 94.12 100 LEU A C 1
ATOM 750 O O . LEU A 1 100 ? -1.012 -3.392 7.149 1.00 94.12 100 LEU A O 1
ATOM 754 N N . ASP A 1 101 ? 0.733 -3.747 5.787 1.00 94.00 101 ASP A N 1
ATOM 755 C CA . ASP A 1 101 ? 1.635 -4.219 6.835 1.00 94.00 101 ASP A CA 1
ATOM 756 C C . ASP A 1 101 ? 1.944 -3.116 7.846 1.00 94.00 101 ASP A C 1
ATOM 758 O O . ASP A 1 101 ? 1.983 -3.380 9.050 1.00 94.00 101 ASP A O 1
ATOM 762 N N . TYR A 1 102 ? 2.127 -1.872 7.394 1.00 93.81 102 TYR A N 1
ATOM 763 C CA . TYR A 1 102 ? 2.263 -0.727 8.291 1.00 93.81 102 TYR A CA 1
ATOM 764 C C . TYR A 1 102 ? 1.004 -0.527 9.143 1.00 93.81 102 TYR A C 1
ATOM 766 O O . TYR A 1 102 ? 1.113 -0.320 10.355 1.00 93.81 102 TYR A O 1
ATOM 774 N N . ALA A 1 103 ? -0.184 -0.627 8.540 1.00 94.06 103 ALA A N 1
ATOM 775 C CA . ALA A 1 103 ? -1.443 -0.516 9.267 1.00 94.06 103 ALA A CA 1
ATOM 776 C C . ALA A 1 103 ? -1.574 -1.610 10.334 1.00 94.06 103 ALA A C 1
ATOM 778 O O . ALA A 1 103 ? -1.852 -1.296 11.489 1.00 94.06 103 ALA A O 1
ATOM 779 N N . ARG A 1 104 ? -1.262 -2.867 9.994 1.00 93.81 104 ARG A N 1
ATOM 780 C CA . ARG A 1 104 ? -1.245 -3.990 10.944 1.00 93.81 104 ARG A CA 1
ATOM 781 C C . ARG A 1 104 ? -0.291 -3.752 12.109 1.00 93.81 104 ARG A C 1
ATOM 783 O O . ARG A 1 104 ? -0.685 -3.911 13.259 1.00 93.81 104 ARG A O 1
ATOM 790 N N . GLN A 1 105 ? 0.949 -3.364 11.819 1.00 93.62 105 GLN A N 1
ATOM 791 C CA . GLN A 1 105 ? 1.962 -3.099 12.846 1.00 93.62 105 GLN A CA 1
ATOM 792 C C . GLN A 1 105 ? 1.586 -1.916 13.743 1.00 93.62 105 GLN A C 1
ATOM 794 O O . GLN A 1 105 ? 1.926 -1.898 14.922 1.00 93.62 105 GLN A O 1
ATOM 799 N N . SER A 1 106 ? 0.864 -0.944 13.189 1.00 92.06 106 SER A N 1
ATOM 800 C CA . SER A 1 106 ? 0.411 0.247 13.906 1.00 92.06 106 SER A CA 1
ATOM 801 C C . SER A 1 106 ? -0.949 0.066 14.591 1.00 92.06 106 SER A C 1
ATOM 803 O O . SER A 1 106 ? -1.424 1.009 15.219 1.00 92.06 106 SER A O 1
ATOM 805 N N . GLY A 1 107 ? -1.593 -1.102 14.464 1.00 93.81 107 GLY A N 1
ATOM 806 C CA . GLY A 1 107 ? -2.933 -1.355 15.005 1.00 93.81 107 GLY A CA 1
ATOM 807 C C . GLY A 1 107 ? -4.046 -0.536 14.341 1.00 93.81 107 GLY A C 1
ATOM 808 O O . GLY A 1 107 ? -5.079 -0.299 14.956 1.00 93.81 107 GLY A O 1
ATOM 809 N N . LEU A 1 108 ? -3.835 -0.079 13.105 1.00 94.50 108 LEU A N 1
ATOM 810 C CA . LEU A 1 108 ? -4.784 0.742 12.356 1.00 94.50 108 LEU A CA 1
ATOM 811 C C . LEU A 1 108 ? -5.762 -0.126 11.563 1.00 94.50 108 LEU A C 1
ATOM 813 O O . LEU A 1 108 ? -5.402 -1.181 11.033 1.00 94.50 108 LEU A O 1
ATOM 817 N N . LYS A 1 109 ? -6.985 0.377 11.410 1.00 95.19 109 LYS A N 1
ATOM 818 C CA . LYS A 1 109 ? -7.975 -0.151 10.471 1.00 95.19 109 LYS A CA 1
ATOM 819 C C . LYS A 1 109 ? -7.817 0.495 9.103 1.00 95.19 109 LYS A C 1
ATOM 821 O O . LYS A 1 109 ? -7.453 1.662 9.013 1.00 95.19 109 LYS A O 1
ATOM 826 N N . VAL A 1 110 ? -8.080 -0.240 8.029 1.00 95.69 110 VAL A N 1
ATOM 827 C CA . VAL A 1 110 ? -7.836 0.208 6.655 1.00 95.69 110 VAL A CA 1
ATOM 828 C C . VAL A 1 110 ? -9.136 0.338 5.879 1.00 95.69 110 VAL A C 1
ATOM 830 O O . VAL A 1 110 ? -9.952 -0.579 5.858 1.00 95.69 110 VAL A O 1
ATOM 833 N N . VAL A 1 111 ? -9.286 1.459 5.175 1.00 95.38 111 VAL A N 1
ATOM 834 C CA . VAL A 1 111 ? -10.348 1.671 4.186 1.00 95.38 111 VAL A CA 1
ATOM 835 C C . VAL A 1 111 ? -9.719 1.727 2.788 1.00 95.38 111 VAL A C 1
ATOM 837 O O . VAL A 1 111 ? -9.026 2.698 2.460 1.00 95.38 111 VAL A O 1
ATOM 840 N N . PRO A 1 112 ? -9.924 0.710 1.936 1.00 93.19 112 PRO A N 1
ATOM 841 C CA . PRO A 1 112 ? -9.413 0.714 0.570 1.00 93.19 112 PRO A CA 1
ATOM 842 C C . PRO A 1 112 ? -10.322 1.555 -0.344 1.00 93.19 112 PRO A C 1
ATOM 844 O O . PRO A 1 112 ? -11.211 1.031 -1.006 1.00 93.19 112 PRO A O 1
ATOM 847 N N . ALA A 1 113 ? -10.110 2.874 -0.392 1.00 93.69 113 ALA A N 1
ATOM 848 C CA . ALA A 1 113 ? -10.911 3.767 -1.242 1.00 93.69 113 ALA A CA 1
ATOM 849 C C . ALA A 1 113 ? -10.521 3.691 -2.732 1.00 93.69 113 ALA A C 1
ATOM 851 O O . ALA A 1 113 ? -11.338 3.960 -3.611 1.00 93.69 113 ALA A O 1
ATOM 852 N N . CYS A 1 114 ? -9.278 3.310 -3.032 1.00 91.62 114 CYS A N 1
ATOM 853 C CA . CYS A 1 114 ? -8.832 3.029 -4.393 1.00 91.62 114 CYS A CA 1
ATOM 854 C C . CYS A 1 114 ? -9.305 1.637 -4.854 1.00 91.62 114 CYS A C 1
ATOM 856 O O . CYS A 1 114 ? -9.122 0.645 -4.146 1.00 91.62 114 CYS A O 1
ATOM 858 N N . SER A 1 115 ? -9.817 1.541 -6.087 1.00 91.62 115 SER A N 1
ATOM 859 C CA . SER A 1 115 ? -10.271 0.280 -6.696 1.00 91.62 115 SER A CA 1
ATOM 860 C C . SER A 1 115 ? -9.190 -0.806 -6.736 1.00 91.62 115 SER A C 1
ATOM 862 O O . SER A 1 115 ? -9.494 -1.990 -6.588 1.00 91.62 115 SER A O 1
ATOM 864 N N . TYR A 1 116 ? -7.922 -0.417 -6.898 1.00 91.12 116 TYR A N 1
ATOM 865 C CA . TYR A 1 116 ? -6.800 -1.352 -6.875 1.00 91.12 116 TYR A CA 1
ATOM 866 C C . TYR A 1 116 ? -6.571 -1.940 -5.477 1.00 91.12 116 TYR A C 1
ATOM 868 O O . TYR A 1 116 ? -6.407 -3.151 -5.346 1.00 91.12 116 TYR A O 1
ATOM 876 N N . ALA A 1 117 ? -6.596 -1.107 -4.432 1.00 90.38 117 ALA A N 1
ATOM 877 C CA . ALA A 1 117 ? -6.417 -1.562 -3.054 1.00 90.38 117 ALA A CA 1
ATOM 878 C C . ALA A 1 117 ? -7.551 -2.510 -2.626 1.00 90.38 117 ALA A C 1
ATOM 880 O O . ALA A 1 117 ? -7.294 -3.542 -2.013 1.00 90.38 117 ALA A O 1
ATOM 881 N N . ASP A 1 118 ? -8.789 -2.206 -3.020 1.00 92.69 118 ASP A N 1
ATOM 882 C CA . ASP A 1 118 ? -9.957 -3.062 -2.784 1.00 92.69 118 ASP A CA 1
ATOM 883 C C . ASP A 1 118 ? -9.804 -4.429 -3.476 1.00 92.69 118 ASP A C 1
ATOM 885 O O . ASP A 1 118 ? -9.951 -5.485 -2.854 1.00 92.69 118 ASP A O 1
ATOM 889 N N . ALA A 1 119 ? -9.403 -4.435 -4.751 1.00 92.81 119 ALA A N 1
ATOM 890 C CA . ALA A 1 119 ? -9.099 -5.672 -5.465 1.00 92.81 119 ALA A CA 1
ATOM 891 C C . ALA A 1 119 ? -7.952 -6.464 -4.812 1.00 92.81 119 ALA A C 1
ATOM 893 O O . ALA A 1 119 ? -8.044 -7.688 -4.711 1.00 92.81 119 ALA A O 1
ATOM 894 N N . TYR A 1 120 ? -6.908 -5.780 -4.341 1.00 93.00 120 TYR A N 1
ATOM 895 C CA . TYR A 1 120 ? -5.765 -6.404 -3.682 1.00 93.00 120 TYR A CA 1
ATOM 896 C C . TYR A 1 120 ? -6.172 -7.110 -2.384 1.00 93.00 120 TYR A C 1
ATOM 898 O O . TYR A 1 120 ? -5.836 -8.280 -2.203 1.00 93.00 120 TYR A O 1
ATOM 906 N N . VAL A 1 121 ? -6.948 -6.455 -1.513 1.00 92.44 121 VAL A N 1
ATOM 907 C CA . VAL A 1 121 ? -7.409 -7.056 -0.248 1.00 92.44 121 VAL A CA 1
ATOM 908 C C . VAL A 1 121 ? -8.349 -8.241 -0.494 1.00 92.44 121 VAL A C 1
ATOM 910 O O . VAL A 1 121 ? -8.256 -9.255 0.198 1.00 92.44 121 VAL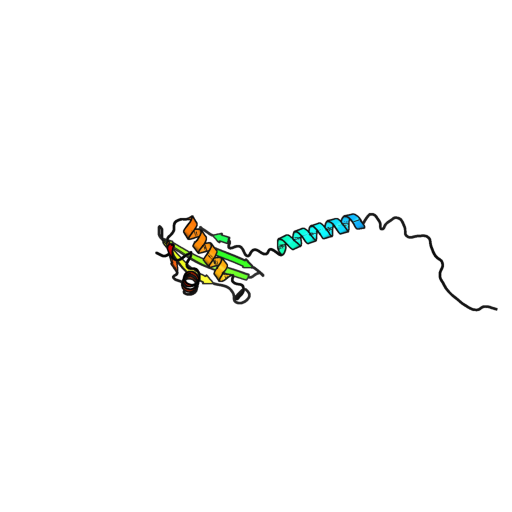 A O 1
ATOM 913 N N . ARG A 1 122 ? -9.207 -8.190 -1.523 1.00 91.50 122 ARG A N 1
ATOM 914 C CA . ARG A 1 122 ? -10.023 -9.358 -1.910 1.00 91.50 122 ARG A CA 1
ATOM 915 C C . ARG A 1 122 ? -9.180 -10.570 -2.309 1.00 91.50 122 ARG A C 1
ATOM 917 O O . ARG A 1 122 ? -9.567 -11.696 -2.013 1.00 91.50 122 ARG A O 1
ATOM 924 N N . GLN A 1 123 ? -8.047 -10.345 -2.972 1.00 92.12 123 GLN A N 1
ATOM 925 C CA . GLN A 1 123 ? -7.117 -11.405 -3.375 1.00 92.12 123 GLN A CA 1
ATOM 926 C C . GLN A 1 123 ? -6.246 -11.913 -2.216 1.00 92.12 123 GLN A C 1
ATOM 928 O O . GLN A 1 123 ? -5.683 -13.000 -2.320 1.00 92.12 123 GLN A O 1
ATOM 933 N N . HIS A 1 124 ? -6.150 -11.154 -1.120 1.00 92.44 124 HIS A N 1
ATOM 934 C CA . HIS A 1 124 ? -5.290 -11.443 0.027 1.00 92.44 124 HIS A CA 1
ATOM 935 C C . HIS A 1 124 ? -6.118 -11.467 1.326 1.00 92.44 124 HIS A C 1
ATOM 937 O O . HIS A 1 124 ? -6.128 -10.487 2.080 1.00 92.44 124 HIS A O 1
ATOM 943 N N . PRO A 1 125 ? -6.810 -12.590 1.619 1.00 90.88 125 PRO A N 1
ATOM 944 C CA . PRO A 1 125 ? -7.708 -12.715 2.768 1.00 90.88 125 PRO A CA 1
ATOM 945 C C . PRO A 1 125 ? -7.044 -12.420 4.113 1.00 90.88 125 PRO A C 1
ATOM 947 O O . PRO A 1 125 ? -7.709 -11.980 5.045 1.00 90.88 125 PRO A O 1
ATOM 950 N N . GLN A 1 126 ? -5.725 -12.600 4.201 1.00 89.94 126 GLN A N 1
ATOM 951 C CA . GLN A 1 126 ? -4.935 -12.295 5.387 1.00 89.94 126 GLN A CA 1
ATOM 952 C C . GLN A 1 126 ? -4.905 -10.813 5.769 1.00 89.94 126 GLN A C 1
ATOM 954 O O . GLN A 1 126 ? -4.274 -10.503 6.768 1.00 89.94 126 GLN A O 1
ATOM 959 N N . PHE A 1 127 ? -5.471 -9.901 4.977 1.00 89.88 127 PHE A N 1
ATOM 960 C CA . PHE A 1 127 ? -5.591 -8.482 5.330 1.00 89.88 127 PHE A CA 1
ATOM 961 C C . PHE A 1 127 ? -7.046 -8.047 5.555 1.00 89.88 127 PHE A C 1
ATOM 963 O O . PHE A 1 127 ? -7.295 -6.883 5.860 1.00 89.88 127 PHE A O 1
ATOM 970 N N . GLN A 1 128 ? -8.021 -8.953 5.413 1.00 89.12 128 GLN A N 1
ATOM 971 C CA . GLN A 1 128 ? -9.442 -8.621 5.582 1.00 89.12 128 GLN A CA 1
ATOM 972 C C . GLN A 1 128 ? -9.802 -8.293 7.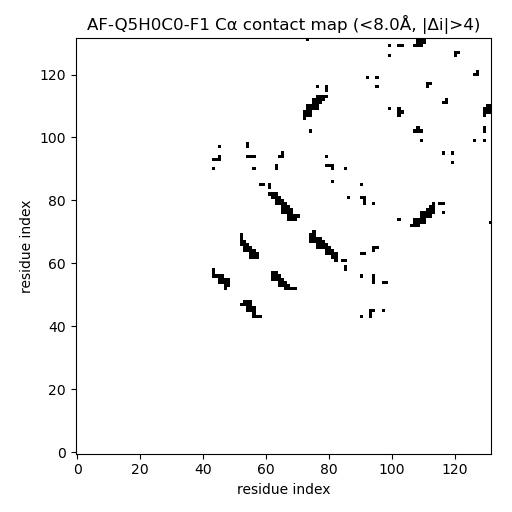037 1.00 89.12 128 GLN A C 1
ATOM 974 O O . GLN A 1 128 ? -10.710 -7.508 7.284 1.00 89.12 128 GLN A O 1
ATOM 979 N N . ASP A 1 129 ? -9.060 -8.836 8.001 1.00 91.50 129 ASP A N 1
ATOM 980 C CA . ASP A 1 129 ? -9.169 -8.522 9.430 1.00 91.50 129 ASP A CA 1
ATOM 981 C C . ASP A 1 129 ? -8.822 -7.059 9.754 1.00 91.50 129 ASP A C 1
ATOM 983 O O . ASP A 1 129 ? -9.289 -6.503 10.754 1.00 91.50 129 ASP A O 1
ATOM 987 N N . LEU A 1 130 ? -8.025 -6.417 8.897 1.00 91.19 130 LEU A N 1
ATOM 988 C CA . LEU A 1 130 ? -7.634 -5.018 9.041 1.00 91.19 130 LEU A CA 1
ATOM 989 C C . LEU A 1 130 ? -8.688 -4.053 8.506 1.00 91.19 130 LEU A C 1
ATOM 991 O O . LEU A 1 130 ? -8.562 -2.859 8.748 1.00 91.19 130 LEU A O 1
ATOM 995 N N . LEU A 1 131 ? -9.718 -4.524 7.801 1.00 91.50 131 LEU A N 1
ATOM 996 C CA . LEU A 1 131 ? -10.750 -3.641 7.267 1.00 91.50 131 LEU A CA 1
ATOM 997 C C . LEU A 1 131 ? -11.578 -3.003 8.397 1.00 91.50 131 LEU A C 1
ATOM 999 O O . LEU A 1 131 ? -11.813 -3.629 9.444 1.00 91.50 131 LEU A O 1
ATOM 1003 N N . ALA A 1 132 ? -11.927 -1.729 8.189 1.00 87.56 132 ALA A N 1
ATOM 1004 C CA . ALA A 1 132 ? -12.798 -0.935 9.059 1.00 87.56 132 ALA A CA 1
ATOM 1005 C C . ALA A 1 132 ? -14.281 -1.240 8.809 1.00 87.56 132 ALA A C 1
ATOM 1007 O O . ALA A 1 132 ? -14.640 -1.459 7.628 1.00 87.56 132 ALA A O 1
#

InterPro domains:
  IPR016181 Acyl-CoA N-acyltransferase [SSF55729] (45-131)
  IPR031165 Yjdj-type Gcn5-related N-acetyltransferase [PF14542] (54-130)
  IPR031165 Yjdj-type Gcn5-related N-acetyltransferase [PS51729] (47-132)
  IPR045057 Gcn5-related N-acetyltransferase [PTHR31435] (37-131)

Secondary structure (DSSP, 8-state):
------------S--SSSTTTHHHHHHHHHHHHHHHHHHHS---PPEEETTTTEEEEEETTEEEEEEEEEETTEEEEEEEE--GGGTTSSHHHHHHHHHHHHHHHTT-EEEE-SHHHHHHHHH-GGGGGGB-